Protein AF-A0A7S3RT77-F1 (afdb_monomer)

Sequence (115 aa):
MHSKRASKPLNNGDDSGEDENFEEPNKTFPKFLMGLPGITATDSLGYKIEALRVYLENQLGDIPFIAAYKHLINLSNDDEQTNDELEGILGAKKMKFVTLIHHLIVCEDSYYGNN

Foldseek 3Di:
DDDDDDDDDDDDDDDDDPPPPPPVPCPPPDCVLVPQPPDDPPDDLVVSLVSLLVVLCVVQNPQLLVVLLVLVVPDDPPPPVNQVVNCVSRNPVCSVCSVSSVVSVVSCCVVVVVD

Solvent-accessible surface area (backbone atoms only — not comparable to full-atom values): 7536 Å² total; per-residue (Å²): 141,89,85,86,90,83,85,85,85,88,85,84,91,77,92,73,85,75,73,77,77,75,72,65,74,82,70,79,70,64,70,73,63,66,72,41,90,94,50,59,92,84,56,53,70,68,58,53,52,49,53,52,51,56,50,46,30,73,75,61,34,60,69,39,37,52,52,47,50,54,49,64,72,70,56,81,87,59,74,70,70,48,50,60,54,45,32,71,55,58,33,77,91,45,52,81,48,51,66,55,51,53,50,49,51,54,52,48,48,62,64,63,72,76,114

Structure (mmCIF, N/CA/C/O backbone):
data_AF-A0A7S3RT77-F1
#
_entry.id   AF-A0A7S3RT77-F1
#
loop_
_atom_site.group_PDB
_atom_site.id
_atom_site.type_symbol
_atom_site.label_atom_id
_atom_site.label_alt_id
_atom_site.label_comp_id
_atom_site.label_asym_id
_atom_site.label_entity_id
_atom_site.label_seq_id
_atom_site.pdbx_PDB_ins_code
_atom_site.Cartn_x
_atom_site.Cartn_y
_atom_site.Cartn_z
_atom_site.occupancy
_atom_site.B_iso_or_equiv
_atom_site.auth_seq_id
_atom_site.auth_comp_id
_atom_site.auth_asym_id
_atom_site.auth_atom_id
_atom_site.pdbx_PDB_model_num
ATOM 1 N N . MET A 1 1 ? 63.139 -17.006 -55.209 1.00 42.03 1 MET A N 1
ATOM 2 C CA . MET A 1 1 ? 62.008 -16.069 -55.383 1.00 42.03 1 MET A CA 1
ATOM 3 C C . MET A 1 1 ? 60.841 -16.870 -55.943 1.00 42.03 1 MET A C 1
ATOM 5 O O . MET A 1 1 ? 60.892 -17.231 -57.107 1.00 42.03 1 MET A O 1
ATOM 9 N N . HIS A 1 2 ? 59.844 -17.227 -55.133 1.00 41.12 2 HIS A N 1
ATOM 10 C CA . HIS A 1 2 ? 58.658 -17.941 -55.620 1.00 41.12 2 HIS A CA 1
ATOM 11 C C . HIS A 1 2 ? 57.413 -17.184 -55.163 1.00 41.12 2 HIS A C 1
ATOM 13 O O . HIS A 1 2 ? 57.131 -17.108 -53.974 1.00 41.12 2 HIS A O 1
ATOM 19 N N . SER A 1 3 ? 56.707 -16.591 -56.124 1.00 44.72 3 SER A N 1
ATOM 20 C CA . SER A 1 3 ? 55.415 -15.935 -55.943 1.00 44.72 3 SER A CA 1
ATOM 21 C C . SER A 1 3 ? 54.478 -16.463 -57.019 1.00 44.72 3 SER A C 1
ATOM 23 O O . SER A 1 3 ? 54.762 -16.241 -58.195 1.00 44.72 3 SER A O 1
ATOM 25 N N . LYS A 1 4 ? 53.401 -17.162 -56.626 1.00 47.03 4 LYS A N 1
ATOM 26 C CA . LYS A 1 4 ? 52.152 -17.339 -57.394 1.00 47.03 4 LYS A CA 1
ATOM 27 C C . LYS A 1 4 ? 50.969 -17.519 -56.422 1.00 47.03 4 LYS A C 1
ATOM 29 O O . LYS A 1 4 ? 51.090 -18.206 -55.415 1.00 47.03 4 LYS A O 1
ATOM 34 N N . ARG A 1 5 ? 49.869 -16.824 -56.739 1.00 53.81 5 ARG A N 1
ATOM 35 C CA . ARG A 1 5 ? 48.616 -16.602 -55.985 1.00 53.81 5 ARG A CA 1
ATOM 36 C C . ARG A 1 5 ? 47.662 -17.813 -55.964 1.00 53.81 5 ARG A C 1
ATOM 38 O O . ARG A 1 5 ? 47.636 -18.562 -56.932 1.00 53.81 5 ARG A O 1
ATOM 45 N N . ALA A 1 6 ? 46.770 -17.852 -54.969 1.00 47.47 6 ALA A N 1
ATOM 46 C CA . ALA A 1 6 ? 45.399 -18.401 -55.028 1.00 47.47 6 ALA A CA 1
ATOM 47 C C . ALA A 1 6 ? 44.567 -17.686 -53.929 1.00 47.47 6 ALA A C 1
ATOM 49 O O . ALA A 1 6 ? 44.998 -17.653 -52.784 1.00 47.47 6 ALA A O 1
ATOM 50 N N . SER A 1 7 ? 43.628 -16.787 -54.251 1.00 52.09 7 SER A N 1
ATOM 51 C CA . SER A 1 7 ? 42.203 -16.986 -54.611 1.00 52.09 7 SER A CA 1
ATOM 52 C C . SER A 1 7 ? 41.291 -17.330 -53.415 1.00 52.09 7 SER A C 1
ATOM 54 O O . SER A 1 7 ? 41.381 -18.413 -52.852 1.00 52.09 7 SER A O 1
ATOM 56 N N . LYS A 1 8 ? 40.411 -16.372 -53.062 1.00 51.69 8 LYS A N 1
ATOM 57 C CA . LYS A 1 8 ? 39.321 -16.449 -52.060 1.00 51.69 8 LYS A CA 1
ATOM 58 C C . LYS A 1 8 ? 38.226 -17.448 -52.473 1.00 51.69 8 LYS A C 1
ATOM 60 O O . LYS A 1 8 ? 38.043 -17.671 -53.670 1.00 51.69 8 LYS A O 1
ATOM 65 N N . PRO A 1 9 ? 37.395 -17.885 -51.511 1.00 51.00 9 PRO A N 1
ATOM 66 C CA . PRO A 1 9 ? 35.969 -17.566 -51.633 1.00 51.00 9 PRO A CA 1
ATOM 67 C C . PRO A 1 9 ? 35.329 -17.010 -50.344 1.00 51.00 9 PRO A C 1
ATOM 69 O O . PRO A 1 9 ? 35.911 -17.040 -49.264 1.00 51.00 9 PRO A O 1
ATOM 72 N N . LEU A 1 10 ? 34.145 -16.424 -50.541 1.00 54.94 10 LEU A N 1
ATOM 73 C CA . LEU A 1 10 ? 33.243 -15.787 -49.580 1.00 54.94 10 LEU A CA 1
ATOM 74 C C . LEU A 1 10 ? 32.617 -16.796 -48.599 1.00 54.94 10 LEU A C 1
ATOM 76 O O . LEU A 1 10 ? 32.364 -17.930 -48.993 1.00 54.94 10 LEU A O 1
ATOM 80 N N . ASN A 1 11 ? 32.207 -16.334 -47.412 1.00 43.47 11 ASN A N 1
ATOM 81 C CA . ASN A 1 11 ? 30.933 -16.771 -46.835 1.00 43.47 11 ASN A CA 1
ATOM 82 C C . ASN A 1 11 ? 30.282 -15.640 -46.020 1.00 43.47 11 ASN A C 1
ATOM 84 O O . ASN A 1 11 ? 30.905 -15.084 -45.119 1.00 43.47 11 ASN A O 1
ATOM 88 N N . ASN A 1 12 ? 29.048 -15.307 -46.397 1.00 51.19 12 ASN A N 1
ATOM 89 C CA . ASN A 1 12 ? 28.113 -14.453 -45.670 1.00 51.19 12 ASN A CA 1
ATOM 90 C C . ASN A 1 12 ? 27.284 -15.324 -44.717 1.00 51.19 12 ASN A C 1
ATOM 92 O O . ASN A 1 12 ? 26.954 -16.451 -45.079 1.00 51.19 12 ASN A O 1
ATOM 96 N N . GLY A 1 13 ? 26.834 -14.734 -43.609 1.00 48.62 13 GLY A N 1
ATOM 97 C CA . GLY A 1 13 ? 25.643 -15.170 -42.877 1.00 48.62 13 GLY A CA 1
ATOM 98 C C . GLY A 1 13 ? 25.922 -15.737 -41.490 1.00 48.62 13 GLY A C 1
ATOM 99 O O . GLY A 1 13 ? 26.458 -16.835 -41.402 1.00 48.62 13 GLY A O 1
ATOM 100 N N . ASP A 1 14 ? 25.560 -14.947 -40.473 1.00 43.16 14 ASP A N 1
ATOM 101 C CA . ASP A 1 14 ? 24.840 -15.306 -39.229 1.00 43.16 14 ASP A CA 1
ATOM 102 C C . ASP A 1 14 ? 24.783 -14.003 -38.391 1.00 43.16 14 ASP A C 1
ATOM 104 O O . ASP A 1 14 ? 25.801 -13.551 -37.876 1.00 43.16 14 ASP A O 1
ATOM 108 N N . ASP A 1 15 ? 23.785 -13.126 -38.544 1.00 59.03 15 ASP A N 1
ATOM 109 C CA . ASP A 1 15 ? 22.509 -13.142 -37.804 1.00 59.03 15 ASP A CA 1
ATOM 110 C C . ASP A 1 15 ? 22.453 -14.137 -36.644 1.00 59.03 15 ASP A C 1
ATOM 112 O O . ASP A 1 15 ? 22.015 -15.264 -36.811 1.00 59.03 15 ASP A O 1
ATOM 116 N N . SER A 1 16 ? 22.875 -13.684 -35.468 1.00 43.69 16 SER A N 1
ATOM 117 C CA . SER A 1 16 ? 22.409 -14.229 -34.200 1.00 43.69 16 SER A CA 1
ATOM 118 C C . SER A 1 16 ? 22.390 -13.077 -33.208 1.00 43.69 16 SER A C 1
ATOM 120 O O . SER A 1 16 ? 23.437 -12.575 -32.802 1.00 43.69 16 SER A O 1
ATOM 122 N N . GLY A 1 17 ? 21.180 -12.606 -32.904 1.00 51.50 17 GLY A N 1
ATOM 123 C CA . GLY A 1 17 ? 20.931 -11.612 -31.875 1.00 51.50 17 GLY A CA 1
ATOM 124 C C . GLY A 1 17 ? 21.511 -12.085 -30.554 1.00 51.50 17 GLY A C 1
ATOM 125 O O . GLY A 1 17 ? 21.037 -13.049 -29.958 1.00 51.50 17 GLY A O 1
ATOM 126 N N . GLU A 1 18 ? 22.536 -11.390 -30.091 1.00 45.19 18 GLU A N 1
ATOM 127 C CA . GLU A 1 18 ? 22.841 -11.385 -28.677 1.00 45.19 18 GLU A CA 1
ATOM 128 C C . GLU A 1 18 ? 21.868 -10.372 -28.084 1.00 45.19 18 GLU A C 1
ATOM 130 O O . GLU A 1 18 ? 22.112 -9.166 -28.091 1.00 45.19 18 GLU A O 1
ATOM 135 N N . ASP A 1 19 ? 20.701 -10.886 -27.674 1.00 48.16 19 ASP A N 1
ATOM 136 C CA . ASP A 1 19 ? 19.929 -10.305 -26.584 1.00 48.16 19 ASP A CA 1
ATOM 137 C C . ASP A 1 19 ? 20.955 -9.994 -25.497 1.00 48.16 19 ASP A C 1
ATOM 139 O O . ASP A 1 19 ? 21.423 -10.894 -24.789 1.00 48.16 19 ASP A O 1
ATOM 143 N N . GLU A 1 20 ? 21.382 -8.732 -25.433 1.00 44.56 20 GLU A N 1
ATOM 144 C CA . GLU A 1 20 ? 22.085 -8.201 -24.286 1.00 44.56 20 GLU A CA 1
ATOM 145 C C . GLU A 1 20 ? 21.121 -8.424 -23.136 1.00 44.56 20 GLU A C 1
ATOM 147 O O . GLU A 1 20 ? 20.160 -7.678 -22.938 1.00 44.56 20 GLU A O 1
ATOM 152 N N . ASN A 1 21 ? 21.342 -9.550 -22.460 1.00 48.16 21 ASN A N 1
ATOM 153 C CA . ASN A 1 21 ? 20.759 -9.919 -21.201 1.00 48.16 21 ASN A CA 1
ATOM 154 C C . ASN A 1 21 ? 21.109 -8.773 -20.264 1.00 48.16 21 ASN A C 1
ATOM 156 O O . ASN A 1 21 ? 22.162 -8.743 -19.624 1.00 48.16 21 ASN A O 1
ATOM 160 N N . PHE A 1 22 ? 20.239 -7.771 -20.286 1.00 44.41 22 PHE A N 1
ATOM 161 C CA . PHE A 1 22 ? 20.171 -6.709 -19.326 1.00 44.41 22 PHE A CA 1
ATOM 162 C C . PHE A 1 22 ? 19.700 -7.396 -18.051 1.00 44.41 22 PHE A C 1
ATOM 164 O O . PHE A 1 22 ? 18.532 -7.340 -17.672 1.00 44.41 22 PHE A O 1
ATOM 171 N N . GLU A 1 23 ? 20.626 -8.111 -17.411 1.00 49.19 23 GLU A N 1
ATOM 172 C CA . GLU A 1 23 ? 20.570 -8.413 -15.996 1.00 49.19 23 GLU A CA 1
ATOM 173 C C . GLU A 1 23 ? 20.663 -7.054 -15.304 1.00 49.19 23 GLU A C 1
ATOM 175 O O . GLU A 1 23 ? 21.713 -6.604 -14.839 1.00 49.19 23 GLU A O 1
ATOM 180 N N . GLU A 1 24 ? 19.529 -6.348 -15.326 1.00 51.81 24 GLU A N 1
ATOM 181 C CA . GLU A 1 24 ? 19.294 -5.161 -14.538 1.00 51.81 24 GLU A CA 1
ATOM 182 C C . GLU A 1 24 ? 19.692 -5.551 -13.113 1.00 51.81 24 GLU A C 1
ATOM 184 O O . GLU A 1 24 ? 19.244 -6.597 -12.620 1.00 51.81 24 GLU A O 1
ATOM 189 N N . PRO A 1 25 ? 20.615 -4.799 -12.484 1.00 45.38 25 PRO A N 1
ATOM 190 C CA . PRO A 1 25 ? 21.264 -5.219 -11.255 1.00 45.38 25 PRO A CA 1
ATOM 191 C C . PRO A 1 25 ? 20.180 -5.634 -10.285 1.00 45.38 25 PRO A C 1
ATOM 193 O O . PRO A 1 25 ? 19.266 -4.845 -10.066 1.00 45.38 25 PRO A O 1
ATOM 196 N N . ASN A 1 26 ? 20.277 -6.870 -9.779 1.00 47.78 26 ASN A N 1
ATOM 197 C CA . ASN A 1 26 ? 19.380 -7.492 -8.811 1.00 47.78 26 ASN A CA 1
ATOM 198 C C . ASN A 1 26 ? 18.999 -6.495 -7.702 1.00 47.78 26 ASN A C 1
ATOM 200 O O . ASN A 1 26 ? 19.571 -6.506 -6.611 1.00 47.78 26 ASN A O 1
ATOM 204 N N . LYS A 1 27 ? 18.017 -5.627 -7.969 1.00 50.72 27 LYS A N 1
ATOM 205 C CA . LYS A 1 27 ? 17.312 -4.835 -6.976 1.00 50.72 27 LYS A CA 1
ATOM 206 C C . LYS A 1 27 ? 16.578 -5.906 -6.216 1.00 50.72 27 LYS A C 1
ATOM 208 O O . LYS A 1 27 ? 15.592 -6.441 -6.711 1.00 50.72 27 LYS A O 1
ATOM 213 N N . THR A 1 28 ? 17.164 -6.329 -5.100 1.00 49.22 28 THR A N 1
ATOM 214 C CA . THR A 1 28 ? 16.648 -7.402 -4.259 1.00 49.22 28 THR A CA 1
ATOM 215 C C . THR A 1 28 ? 15.171 -7.144 -4.039 1.00 49.22 28 THR A C 1
ATOM 217 O O . THR A 1 28 ? 14.794 -6.235 -3.300 1.00 49.22 28 THR A O 1
ATOM 220 N N . PHE A 1 29 ? 14.351 -7.903 -4.764 1.00 57.66 29 PHE A N 1
ATOM 221 C CA . PHE A 1 29 ? 12.918 -7.716 -4.767 1.00 57.66 29 PHE A CA 1
ATOM 222 C C . PHE A 1 29 ? 12.422 -7.976 -3.350 1.00 57.66 29 PHE A C 1
ATOM 224 O O . PHE A 1 29 ? 12.766 -9.012 -2.764 1.00 57.66 29 PHE A O 1
ATOM 231 N N . PRO A 1 30 ? 11.618 -7.074 -2.774 1.00 65.00 30 PRO A N 1
ATOM 232 C CA . PRO A 1 30 ? 11.056 -7.331 -1.469 1.00 65.00 30 PRO A CA 1
ATOM 233 C C . PRO A 1 30 ? 10.222 -8.614 -1.514 1.00 65.00 30 PRO A C 1
ATOM 235 O O . PRO A 1 30 ? 9.231 -8.702 -2.240 1.00 65.00 30 PRO A O 1
ATOM 238 N N . LYS A 1 31 ? 10.612 -9.627 -0.730 1.00 66.75 31 LYS A N 1
ATOM 239 C CA . LYS A 1 31 ? 9.951 -10.948 -0.703 1.00 66.75 31 LYS A CA 1
ATOM 240 C C . LYS A 1 31 ? 8.440 -10.875 -0.470 1.00 66.75 31 LYS A C 1
ATOM 242 O O . LYS A 1 31 ? 7.730 -11.793 -0.860 1.00 66.75 31 LYS A O 1
ATOM 247 N N . PHE A 1 32 ? 7.940 -9.801 0.142 1.00 68.06 32 PHE A N 1
ATOM 248 C CA . PHE A 1 32 ? 6.511 -9.626 0.388 1.00 68.06 32 PHE A CA 1
ATOM 249 C C . PHE A 1 32 ? 5.691 -9.502 -0.914 1.00 68.06 32 PHE A C 1
ATOM 251 O O . PHE A 1 32 ? 4.538 -9.921 -0.928 1.00 68.06 32 PHE A O 1
ATOM 258 N N . LEU A 1 33 ? 6.280 -9.014 -2.017 1.00 64.62 33 LEU A N 1
ATOM 259 C CA . LEU A 1 33 ? 5.617 -8.944 -3.328 1.00 64.62 33 LEU A CA 1
ATOM 260 C C . LEU A 1 33 ? 5.400 -10.331 -3.952 1.00 64.62 33 LEU A C 1
ATOM 262 O O . LE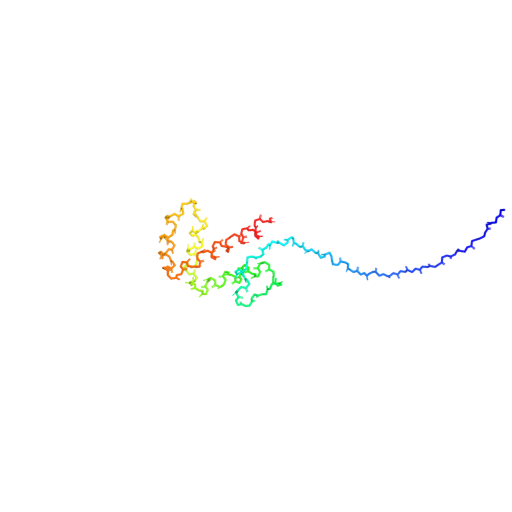U A 1 33 ? 4.464 -10.520 -4.718 1.00 64.62 33 LEU A O 1
ATOM 266 N N . MET A 1 34 ? 6.221 -11.325 -3.596 1.00 65.19 34 MET A N 1
ATOM 267 C CA . MET A 1 34 ? 6.075 -12.708 -4.077 1.00 65.19 34 MET A CA 1
ATOM 268 C C . MET A 1 34 ? 4.926 -13.469 -3.393 1.00 65.19 34 MET A C 1
ATOM 270 O O . MET A 1 34 ? 4.602 -14.579 -3.802 1.00 65.19 34 MET A O 1
ATOM 274 N N . GLY A 1 35 ? 4.327 -12.901 -2.340 1.00 67.00 35 GLY A N 1
ATOM 275 C CA . GLY A 1 35 ? 3.194 -13.491 -1.620 1.00 67.00 35 GLY A CA 1
ATOM 276 C C . GLY A 1 35 ? 1.822 -13.042 -2.126 1.00 67.00 35 GLY A C 1
ATOM 277 O O . GLY A 1 35 ? 0.809 -13.462 -1.567 1.00 67.00 35 GLY A O 1
ATOM 278 N N . LEU A 1 36 ? 1.773 -12.173 -3.139 1.00 74.38 36 LEU A N 1
ATOM 279 C CA . LEU A 1 36 ? 0.524 -11.653 -3.684 1.00 74.38 36 LEU A CA 1
ATOM 280 C C . LEU A 1 36 ? -0.082 -12.631 -4.704 1.00 74.38 36 LEU A C 1
ATOM 282 O O . LEU A 1 36 ? 0.642 -13.187 -5.536 1.00 74.38 36 LEU A O 1
ATOM 286 N N . PRO A 1 37 ? -1.407 -12.858 -4.665 1.00 74.75 37 PRO A N 1
ATOM 287 C CA . PRO A 1 37 ? -2.064 -13.766 -5.595 1.00 74.75 37 PRO A CA 1
ATOM 288 C C . PRO A 1 37 ? -1.920 -13.255 -7.033 1.00 74.75 37 PRO A C 1
ATOM 290 O O . PRO A 1 37 ? -2.250 -12.110 -7.324 1.00 74.75 37 PRO A O 1
ATOM 293 N N . GLY A 1 38 ? -1.449 -14.117 -7.936 1.00 72.19 38 GLY A N 1
ATOM 294 C CA . GLY A 1 38 ? -1.310 -13.786 -9.359 1.00 72.19 38 GLY A CA 1
ATOM 295 C C . GLY A 1 38 ? -0.033 -13.030 -9.735 1.00 72.19 38 GLY A C 1
ATOM 296 O O . GLY A 1 38 ? 0.062 -12.583 -10.874 1.00 72.19 38 GLY A O 1
ATOM 297 N N . ILE A 1 39 ? 0.937 -12.910 -8.818 1.00 81.56 39 I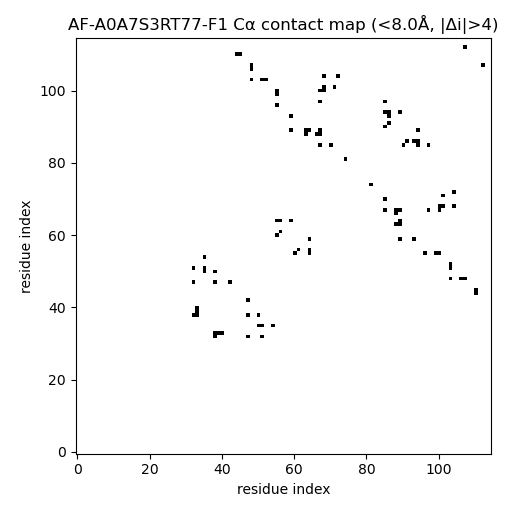LE A N 1
ATOM 298 C CA . ILE A 1 39 ? 2.277 -12.391 -9.120 1.00 81.56 39 ILE A CA 1
ATOM 299 C C . ILE A 1 39 ? 3.277 -13.537 -9.262 1.00 81.56 39 ILE A C 1
ATOM 301 O O . ILE A 1 39 ? 3.332 -14.462 -8.451 1.00 81.56 39 ILE A O 1
ATOM 305 N N . THR A 1 40 ? 4.126 -13.427 -10.274 1.00 78.25 40 THR A N 1
ATOM 306 C CA . THR A 1 40 ? 5.278 -14.283 -10.525 1.00 78.25 40 THR A CA 1
ATOM 307 C C . THR A 1 40 ? 6.581 -13.489 -10.414 1.00 78.25 40 THR A C 1
ATOM 309 O O . THR A 1 40 ? 6.623 -12.260 -10.523 1.00 78.25 40 THR A O 1
ATOM 312 N N . ALA A 1 41 ? 7.696 -14.191 -10.197 1.00 74.62 41 ALA A N 1
ATOM 313 C CA . ALA A 1 41 ? 9.010 -13.551 -10.123 1.00 74.62 41 ALA A CA 1
ATOM 314 C 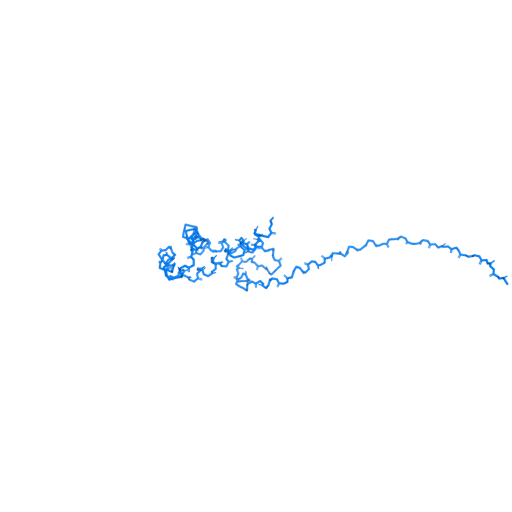C . ALA A 1 41 ? 9.401 -12.855 -11.440 1.00 74.62 41 ALA A C 1
ATOM 316 O O . ALA A 1 41 ? 10.127 -11.863 -11.400 1.00 74.62 41 ALA A O 1
ATOM 317 N N . THR A 1 42 ? 8.876 -13.330 -12.570 1.00 79.56 42 THR A N 1
ATOM 318 C CA . THR A 1 42 ? 9.148 -12.827 -13.922 1.00 79.56 42 THR A CA 1
ATOM 319 C C . THR A 1 42 ? 8.340 -11.589 -14.303 1.00 79.56 42 THR A C 1
ATOM 321 O O . THR A 1 42 ? 8.654 -10.970 -15.314 1.00 79.56 42 THR A O 1
ATOM 324 N N . ASP A 1 43 ? 7.323 -11.203 -13.523 1.00 84.75 43 ASP A N 1
ATOM 325 C CA . ASP A 1 43 ? 6.518 -10.025 -13.860 1.00 84.75 43 ASP A CA 1
ATOM 326 C C . ASP A 1 43 ? 7.328 -8.726 -13.760 1.00 84.75 43 ASP A C 1
ATOM 328 O O . ASP A 1 43 ? 8.264 -8.604 -12.956 1.00 84.75 43 ASP A O 1
ATOM 332 N N . SER A 1 44 ? 6.940 -7.726 -14.552 1.00 87.50 44 SER A N 1
ATOM 333 C CA . SER A 1 44 ? 7.576 -6.410 -14.523 1.00 87.50 44 SER A CA 1
ATOM 334 C C . SER A 1 44 ? 7.395 -5.728 -13.163 1.00 87.50 44 SER A C 1
ATOM 336 O O . SER A 1 44 ? 6.431 -5.981 -12.433 1.00 87.50 44 SER A O 1
ATOM 338 N N . LEU A 1 45 ? 8.317 -4.827 -12.809 1.00 84.50 45 LEU A N 1
ATOM 339 C CA . LEU A 1 45 ? 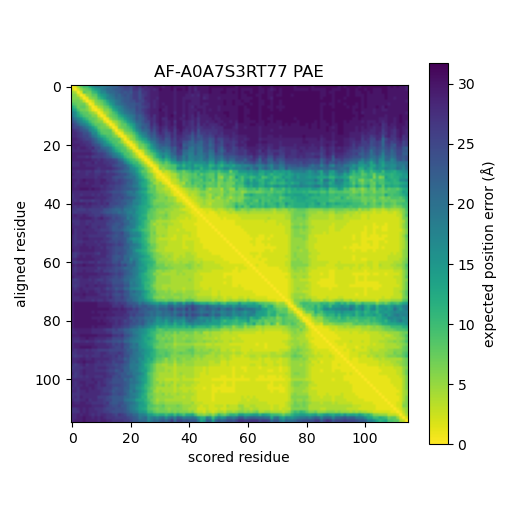8.221 -4.068 -11.561 1.00 84.50 45 LEU A CA 1
ATOM 340 C C . LEU A 1 45 ? 6.919 -3.251 -11.495 1.00 84.50 45 LEU A C 1
ATOM 342 O O . LEU A 1 45 ? 6.242 -3.283 -10.473 1.00 84.50 45 LEU A O 1
ATOM 346 N N . GLY A 1 46 ? 6.526 -2.605 -12.598 1.00 89.19 46 GLY A N 1
ATOM 347 C CA . GLY A 1 46 ? 5.269 -1.855 -12.682 1.00 89.19 46 GLY A CA 1
ATOM 348 C C . GLY A 1 46 ? 4.032 -2.725 -12.432 1.00 89.19 46 GLY A C 1
ATOM 349 O O . GLY A 1 46 ? 3.159 -2.334 -11.663 1.00 89.19 46 GLY A O 1
ATOM 350 N N . TYR A 1 47 ? 3.986 -3.941 -12.991 1.00 90.19 47 TYR A N 1
ATOM 351 C CA . TYR A 1 47 ? 2.887 -4.876 -12.722 1.00 90.19 47 TYR A CA 1
ATOM 352 C C . TYR A 1 47 ? 2.837 -5.286 -11.246 1.00 90.19 47 TYR A C 1
ATOM 354 O O . TYR A 1 47 ? 1.767 -5.353 -10.648 1.00 90.19 47 TYR A O 1
ATOM 362 N N . LYS A 1 48 ? 4.001 -5.516 -10.630 1.00 87.56 48 LYS A N 1
ATOM 363 C CA . LYS A 1 48 ? 4.091 -5.878 -9.210 1.00 87.56 48 LYS A CA 1
ATOM 364 C C . LYS A 1 48 ? 3.645 -4.743 -8.284 1.00 87.56 48 LYS A C 1
ATOM 366 O O . LYS A 1 48 ? 2.987 -5.013 -7.281 1.00 87.56 48 LYS A O 1
ATOM 371 N N . ILE A 1 49 ? 3.985 -3.497 -8.620 1.00 91.25 49 ILE A N 1
ATOM 372 C CA . ILE A 1 49 ? 3.531 -2.294 -7.905 1.00 91.25 49 ILE A CA 1
ATOM 373 C C . ILE A 1 49 ? 2.005 -2.186 -7.977 1.00 91.25 49 ILE A C 1
ATOM 375 O O . ILE A 1 49 ? 1.348 -2.060 -6.944 1.00 91.25 49 ILE A O 1
ATOM 379 N N . GLU A 1 50 ? 1.438 -2.318 -9.177 1.00 92.81 50 GLU A N 1
ATOM 380 C CA . GLU A 1 50 ? -0.012 -2.251 -9.377 1.00 92.81 50 GLU A CA 1
ATOM 381 C C . GLU A 1 50 ? -0.741 -3.368 -8.622 1.00 92.81 50 GLU A C 1
ATOM 383 O O . GLU A 1 50 ? -1.716 -3.131 -7.914 1.00 92.81 50 GLU A O 1
ATOM 388 N N . ALA A 1 51 ? -0.228 -4.595 -8.684 1.00 91.94 51 ALA A N 1
ATOM 389 C CA . ALA A 1 51 ? -0.817 -5.715 -7.966 1.00 91.94 51 ALA A CA 1
ATOM 390 C C . ALA A 1 51 ? -0.754 -5.542 -6.432 1.00 91.94 51 ALA A C 1
ATOM 392 O O . ALA A 1 51 ? -1.683 -5.954 -5.733 1.00 91.94 51 ALA A O 1
ATOM 393 N N . LEU A 1 52 ? 0.288 -4.895 -5.889 1.00 91.88 52 LEU A N 1
ATOM 394 C CA . LEU A 1 52 ? 0.337 -4.521 -4.470 1.00 91.88 52 LEU A CA 1
ATOM 395 C C . LEU A 1 52 ? -0.721 -3.470 -4.123 1.00 91.88 52 LEU A C 1
ATOM 397 O O . LEU A 1 52 ? -1.400 -3.618 -3.104 1.00 91.88 52 LEU A O 1
ATOM 401 N N . ARG A 1 53 ? -0.878 -2.438 -4.958 1.00 94.44 53 ARG A N 1
ATOM 402 C CA . ARG A 1 53 ? -1.911 -1.408 -4.793 1.00 94.44 53 ARG A CA 1
ATOM 403 C C . ARG A 1 53 ? -3.305 -2.036 -4.763 1.00 94.44 53 ARG A C 1
ATOM 405 O O . ARG A 1 53 ? -4.012 -1.887 -3.770 1.00 94.44 53 ARG A O 1
ATOM 412 N N . VAL A 1 54 ? -3.640 -2.838 -5.774 1.00 93.94 54 VAL A N 1
ATOM 413 C CA . VAL A 1 54 ? -4.927 -3.547 -5.868 1.00 93.94 54 VAL A CA 1
ATOM 414 C C . VAL A 1 54 ? -5.139 -4.485 -4.677 1.00 93.94 54 VAL A C 1
ATOM 416 O O . VAL A 1 54 ? -6.245 -4.601 -4.146 1.00 93.94 54 VAL A O 1
ATOM 419 N N . TYR A 1 55 ? -4.095 -5.170 -4.205 1.00 93.06 55 TYR A N 1
ATOM 420 C CA . TYR A 1 55 ? -4.199 -5.990 -3.000 1.00 93.06 55 TYR A CA 1
ATOM 421 C C . TYR A 1 55 ? -4.549 -5.151 -1.763 1.00 93.06 55 TYR A C 1
ATOM 423 O O . TYR A 1 55 ? -5.432 -5.540 -0.997 1.00 93.06 55 TYR A O 1
ATOM 431 N N . LEU A 1 56 ? -3.898 -4.003 -1.566 1.00 94.25 56 LEU A N 1
ATOM 432 C CA . LEU A 1 56 ? -4.169 -3.114 -0.435 1.0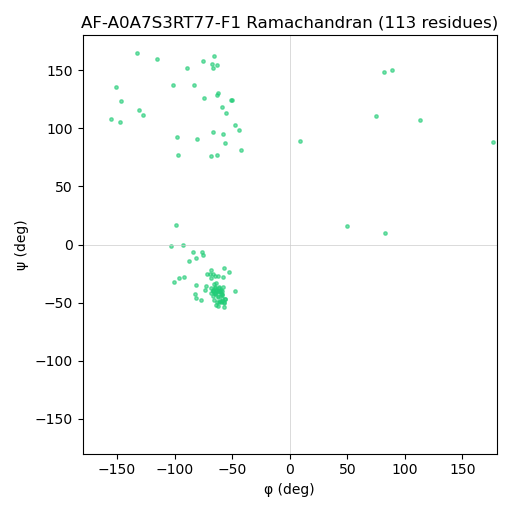0 94.25 56 LEU A CA 1
ATOM 433 C C . LEU A 1 56 ? -5.583 -2.528 -0.494 1.00 94.25 56 LEU A C 1
ATOM 435 O O . LEU A 1 56 ? -6.278 -2.552 0.523 1.00 94.25 56 LEU A O 1
ATOM 439 N N . GLU A 1 57 ? -6.037 -2.099 -1.671 1.00 95.44 57 GLU A N 1
ATOM 440 C CA . GLU A 1 57 ? -7.413 -1.643 -1.915 1.00 95.44 57 GLU A CA 1
ATOM 441 C C . GLU A 1 57 ? -8.431 -2.724 -1.531 1.00 95.44 57 GLU A C 1
ATOM 443 O O . GLU A 1 57 ? -9.348 -2.470 -0.752 1.00 95.44 57 GLU A O 1
ATOM 448 N N . ASN A 1 58 ? -8.209 -3.973 -1.948 1.00 93.94 58 ASN A N 1
ATOM 449 C CA . ASN A 1 58 ? -9.092 -5.091 -1.608 1.00 93.94 58 ASN A CA 1
ATOM 450 C C . ASN A 1 58 ? -9.113 -5.430 -0.105 1.00 93.94 58 ASN A C 1
ATOM 452 O O . ASN A 1 58 ? -10.143 -5.856 0.421 1.00 93.94 58 ASN A O 1
ATOM 456 N N . GLN A 1 59 ? -7.990 -5.281 0.607 1.00 93.31 59 GLN A N 1
ATOM 457 C CA . GLN A 1 59 ? -7.909 -5.599 2.041 1.00 93.31 59 GLN A CA 1
ATOM 458 C C . GLN A 1 59 ? -8.445 -4.473 2.936 1.00 93.31 59 GLN A C 1
ATOM 460 O O . GLN A 1 59 ? -9.008 -4.724 4.010 1.00 93.31 59 GLN A O 1
ATOM 465 N N . LEU A 1 60 ? -8.242 -3.221 2.531 1.00 94.56 60 LEU A N 1
ATOM 466 C CA . LEU A 1 60 ? -8.535 -2.047 3.348 1.00 94.56 60 LEU A CA 1
ATOM 467 C C . LEU A 1 60 ? -9.855 -1.381 2.962 1.00 94.56 60 LEU A C 1
ATOM 469 O O . LEU A 1 60 ? -10.552 -0.899 3.862 1.00 94.56 60 LEU A O 1
ATOM 473 N N . GLY A 1 61 ? -10.213 -1.438 1.681 1.00 95.44 61 GLY A N 1
ATOM 474 C CA . GLY A 1 61 ? -11.180 -0.579 1.012 1.00 95.44 61 GLY A CA 1
ATOM 475 C C . GLY A 1 61 ? -10.507 0.678 0.454 1.00 95.44 61 GLY A C 1
ATOM 476 O O . GLY A 1 61 ? -9.548 1.184 1.040 1.00 95.44 61 GLY A O 1
ATOM 477 N N . ASP A 1 62 ? -11.053 1.213 -0.636 1.00 93.56 62 ASP A N 1
ATOM 478 C CA . ASP A 1 62 ? -10.473 2.346 -1.368 1.00 93.56 62 ASP A CA 1
ATOM 479 C C . ASP A 1 62 ? -10.324 3.591 -0.487 1.00 93.56 62 ASP A C 1
ATOM 481 O O . ASP A 1 62 ? -9.257 4.195 -0.420 1.00 93.56 62 ASP A O 1
ATOM 485 N N . ILE A 1 63 ? -11.384 3.967 0.240 1.00 95.44 63 ILE A N 1
ATOM 486 C CA . ILE A 1 63 ? -11.388 5.192 1.053 1.00 95.44 63 ILE A CA 1
ATOM 487 C C . ILE A 1 63 ? -10.340 5.116 2.184 1.00 95.44 63 ILE A C 1
ATOM 489 O O . ILE A 1 63 ? -9.515 6.031 2.265 1.00 95.44 63 ILE A O 1
ATOM 493 N N . PRO A 1 64 ? -10.303 4.060 3.029 1.00 95.38 64 PRO A N 1
ATOM 494 C CA . PRO A 1 64 ? -9.267 3.927 4.056 1.00 95.38 64 PRO A CA 1
ATOM 495 C C . PRO A 1 64 ? -7.851 3.842 3.483 1.00 95.38 64 PRO A C 1
ATOM 497 O O . PRO A 1 64 ? -6.934 4.445 4.038 1.00 95.38 64 PRO A O 1
ATOM 500 N N . PHE A 1 65 ? -7.671 3.125 2.369 1.00 96.75 65 PHE A N 1
ATOM 501 C CA . PHE A 1 65 ? -6.370 3.002 1.718 1.00 96.75 65 PHE A CA 1
ATOM 502 C C . PHE A 1 65 ? -5.853 4.358 1.229 1.00 96.75 65 PHE A C 1
ATOM 504 O O . PHE A 1 65 ? -4.758 4.762 1.612 1.00 96.75 65 PHE A O 1
ATOM 511 N N . ILE A 1 66 ? -6.653 5.094 0.450 1.00 95.81 66 ILE A N 1
ATOM 512 C CA . ILE A 1 66 ? -6.267 6.403 -0.093 1.00 95.81 66 ILE A CA 1
ATOM 513 C C . ILE A 1 66 ? -5.961 7.391 1.038 1.00 95.81 66 ILE A C 1
ATOM 515 O O . ILE A 1 66 ? -5.009 8.166 0.934 1.00 95.81 66 ILE A O 1
ATOM 519 N N . ALA A 1 67 ? -6.752 7.379 2.115 1.00 95.44 67 ALA A N 1
ATOM 520 C CA . ALA A 1 67 ? -6.529 8.244 3.268 1.00 95.44 67 ALA A CA 1
ATOM 521 C C . ALA A 1 67 ? -5.192 7.938 3.962 1.00 95.44 67 ALA A C 1
ATOM 523 O O . ALA A 1 67 ? -4.393 8.852 4.163 1.00 95.44 67 ALA A O 1
ATOM 524 N N . ALA A 1 68 ? -4.917 6.664 4.259 1.00 94.38 68 ALA A N 1
ATOM 525 C CA . ALA A 1 68 ? -3.665 6.246 4.888 1.00 94.38 68 ALA A CA 1
ATOM 526 C C . ALA A 1 68 ? -2.446 6.496 3.985 1.00 94.38 68 ALA A C 1
ATOM 528 O O . ALA A 1 68 ? -1.428 6.995 4.452 1.00 94.38 68 ALA A O 1
ATOM 529 N N . TYR A 1 69 ? -2.562 6.219 2.684 1.00 94.62 69 TYR A N 1
ATOM 530 C CA . TYR A 1 69 ? -1.514 6.481 1.696 1.00 94.62 69 TYR A CA 1
ATOM 531 C C . TYR A 1 69 ? -1.154 7.972 1.632 1.00 94.62 69 TYR A C 1
ATOM 533 O O . TYR A 1 69 ? 0.012 8.339 1.753 1.00 94.62 69 TYR A O 1
ATOM 541 N N . LYS A 1 70 ? -2.157 8.855 1.522 1.00 93.00 70 LYS A N 1
ATOM 542 C CA . LYS A 1 70 ? -1.935 10.310 1.535 1.00 93.00 70 LYS A CA 1
ATOM 543 C C . LYS A 1 70 ? -1.336 10.792 2.849 1.00 93.00 70 LYS A C 1
ATOM 545 O O . LYS A 1 70 ? -0.499 11.687 2.834 1.00 93.00 70 LYS A O 1
ATOM 550 N N . HIS A 1 71 ? -1.788 10.236 3.969 1.00 91.62 71 HIS A N 1
ATOM 551 C CA . HIS A 1 71 ? -1.257 10.582 5.279 1.00 91.62 71 HIS A CA 1
ATOM 552 C C . HIS A 1 71 ? 0.241 10.252 5.360 1.00 91.62 71 HIS A C 1
ATOM 554 O O . HIS A 1 71 ? 1.030 11.136 5.673 1.00 91.62 71 HIS A O 1
ATOM 560 N N . LEU A 1 72 ? 0.636 9.041 4.950 1.00 89.88 72 LEU A N 1
ATOM 561 C CA . LEU A 1 72 ? 2.034 8.596 4.920 1.00 89.88 72 LEU A CA 1
ATOM 562 C C . LEU A 1 72 ? 2.929 9.426 3.990 1.00 89.88 72 LEU A C 1
ATOM 564 O O . LEU A 1 72 ? 4.070 9.694 4.344 1.00 89.88 72 LEU A O 1
ATOM 568 N N . ILE A 1 73 ? 2.429 9.879 2.837 1.00 89.12 73 ILE A N 1
ATOM 569 C CA . ILE A 1 73 ? 3.199 10.762 1.938 1.00 89.12 73 ILE A CA 1
ATOM 570 C C . ILE A 1 73 ? 3.420 12.152 2.541 1.00 89.12 73 ILE A C 1
ATOM 572 O O . ILE A 1 73 ? 4.465 12.764 2.338 1.00 89.12 73 ILE A O 1
ATOM 576 N N . ASN A 1 74 ? 2.423 12.678 3.252 1.00 85.81 74 ASN A N 1
ATOM 577 C CA . ASN A 1 74 ? 2.466 14.040 3.787 1.00 85.81 74 ASN A CA 1
ATOM 578 C C . ASN A 1 74 ? 3.203 14.139 5.130 1.00 85.81 74 ASN A C 1
ATOM 580 O O . ASN A 1 74 ? 3.392 15.242 5.649 1.00 85.81 74 ASN A O 1
ATOM 584 N N . LEU A 1 75 ? 3.589 13.008 5.715 1.00 79.75 75 LEU A N 1
ATOM 585 C CA . LEU A 1 75 ? 4.210 12.962 7.024 1.00 79.75 75 LEU A CA 1
ATOM 586 C C . LEU A 1 75 ? 5.659 13.437 6.985 1.00 79.75 75 LEU A C 1
ATOM 588 O O . LEU A 1 75 ? 6.498 12.945 6.238 1.00 79.75 75 LEU A O 1
ATOM 592 N N . SER A 1 76 ? 5.949 14.410 7.845 1.00 56.44 76 SER A N 1
ATOM 593 C CA . SER A 1 76 ? 7.288 14.942 8.072 1.00 56.44 76 SER A CA 1
ATOM 594 C C . SER A 1 76 ? 7.896 14.263 9.303 1.00 56.44 76 SER A C 1
ATOM 596 O O . SER A 1 76 ? 7.911 14.856 10.368 1.00 5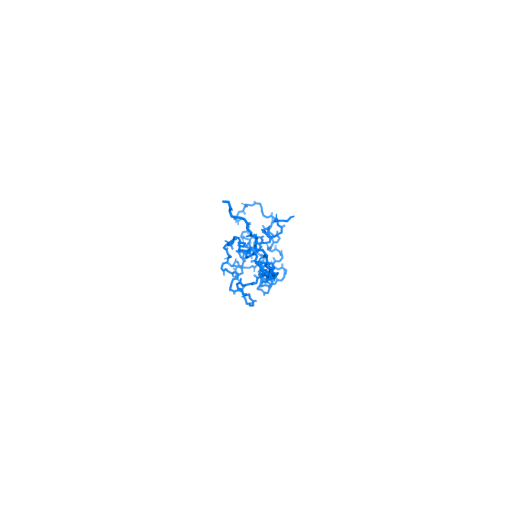6.44 76 SER A O 1
ATOM 598 N N . ASN A 1 77 ? 8.361 13.018 9.167 1.00 57.78 77 ASN A N 1
ATOM 599 C CA . ASN A 1 77 ? 9.232 12.288 10.115 1.00 57.78 77 ASN A CA 1
ATOM 600 C C . ASN A 1 77 ? 8.850 12.238 11.622 1.00 57.78 77 ASN A C 1
ATOM 602 O O . ASN A 1 77 ? 9.716 11.898 12.427 1.00 57.78 77 ASN A O 1
ATOM 606 N N . ASP A 1 78 ? 7.621 12.560 12.039 1.00 58.94 78 ASP A N 1
ATOM 607 C CA . ASP A 1 78 ? 7.209 12.471 13.452 1.00 58.94 78 ASP A CA 1
ATOM 608 C C . ASP A 1 78 ? 6.445 11.154 13.708 1.00 58.94 78 ASP A C 1
ATOM 610 O O . ASP A 1 78 ? 5.242 11.027 13.459 1.00 58.94 78 ASP A O 1
ATOM 614 N N . ASP A 1 79 ? 7.185 10.123 14.122 1.00 64.06 79 ASP A N 1
ATOM 615 C CA . ASP A 1 79 ? 6.771 8.712 14.058 1.00 64.06 79 ASP A CA 1
ATOM 616 C C . ASP A 1 79 ? 5.676 8.303 15.069 1.00 64.06 79 ASP A C 1
ATOM 618 O O . ASP A 1 79 ? 4.931 7.348 14.826 1.00 64.06 79 ASP A O 1
ATOM 622 N N . GLU A 1 80 ? 5.548 8.993 16.209 1.00 62.03 80 GLU A N 1
ATOM 623 C CA . GLU A 1 80 ? 4.602 8.597 17.271 1.00 62.03 80 GLU A CA 1
ATOM 624 C C . GLU A 1 80 ? 3.169 9.069 16.993 1.00 62.03 80 GLU A C 1
ATOM 626 O O . GLU A 1 80 ? 2.239 8.264 17.059 1.00 62.03 80 GLU A O 1
ATOM 631 N N . GLN A 1 81 ? 2.976 10.332 16.597 1.00 64.81 81 GLN A N 1
ATOM 632 C CA . GLN A 1 81 ? 1.641 10.865 16.282 1.00 64.81 81 GLN A CA 1
ATOM 633 C C . GLN A 1 81 ? 1.029 10.212 15.027 1.00 64.81 81 GLN A C 1
ATOM 635 O O . GLN A 1 81 ? -0.188 10.076 14.901 1.00 64.81 81 GLN A O 1
ATOM 640 N N . THR A 1 82 ? 1.890 9.720 14.138 1.00 74.31 82 THR A N 1
ATOM 641 C CA . THR A 1 82 ? 1.532 8.994 12.917 1.00 74.31 82 THR A CA 1
ATOM 642 C C . THR A 1 82 ? 0.712 7.727 13.184 1.00 74.31 82 THR A C 1
ATOM 644 O O . THR A 1 82 ? -0.218 7.415 12.438 1.00 74.31 82 THR A O 1
ATOM 647 N N . ASN A 1 83 ? 1.041 6.963 14.231 1.00 80.94 83 ASN A N 1
ATOM 648 C CA . ASN A 1 83 ? 0.409 5.658 14.447 1.00 80.94 83 ASN A CA 1
ATOM 649 C C . ASN A 1 83 ? -1.034 5.768 14.947 1.00 80.94 83 ASN A C 1
ATOM 651 O O . ASN A 1 83 ? -1.881 5.008 14.479 1.00 80.94 83 ASN A O 1
ATOM 655 N N . ASP A 1 84 ? -1.327 6.718 15.835 1.00 86.12 84 ASP A N 1
ATOM 656 C CA . ASP A 1 84 ? -2.682 6.917 16.362 1.00 86.12 84 ASP A CA 1
ATOM 657 C C . ASP A 1 84 ? -3.647 7.391 15.263 1.00 86.12 84 ASP A C 1
ATOM 659 O O . ASP A 1 84 ? -4.782 6.917 15.160 1.00 86.12 84 ASP A O 1
ATOM 663 N N . GLU A 1 85 ? -3.186 8.288 14.387 1.00 88.81 85 GLU A N 1
ATOM 664 C CA . GLU A 1 85 ? -3.977 8.783 13.257 1.00 88.81 85 GLU A CA 1
ATOM 665 C C . GLU A 1 85 ? -4.211 7.682 12.210 1.00 88.81 85 GLU A C 1
ATOM 667 O O . GLU A 1 85 ? -5.339 7.496 11.738 1.00 88.81 85 GLU A O 1
ATOM 672 N N . LEU A 1 86 ? -3.187 6.879 11.903 1.00 91.06 86 LEU A N 1
ATOM 673 C CA . LEU A 1 86 ? -3.326 5.711 11.029 1.00 91.06 86 LEU A CA 1
ATOM 674 C C . LEU A 1 86 ? -4.246 4.644 11.617 1.00 91.06 86 LEU A C 1
ATOM 676 O O . LEU A 1 86 ? -5.043 4.057 10.879 1.00 91.06 86 LEU A O 1
ATOM 680 N N . GLU A 1 87 ? -4.183 4.406 12.927 1.00 92.56 87 GLU A N 1
ATOM 681 C CA . GLU A 1 87 ? -5.105 3.498 13.600 1.00 92.56 87 GLU A CA 1
ATOM 682 C C . GLU A 1 87 ? -6.540 4.030 13.536 1.00 92.56 87 GLU A C 1
ATOM 684 O O . GLU A 1 87 ? -7.464 3.252 13.303 1.00 92.56 87 GLU A O 1
ATOM 689 N N . GLY A 1 88 ? -6.744 5.345 13.635 1.00 93.06 88 GLY A N 1
ATOM 690 C CA . GLY A 1 88 ? -8.047 5.974 13.411 1.00 93.06 88 GLY A CA 1
ATOM 691 C C . GLY A 1 88 ? -8.591 5.771 11.989 1.00 93.06 88 GLY A C 1
ATOM 692 O O . GLY A 1 88 ? -9.791 5.556 11.813 1.00 93.06 88 GLY A O 1
ATOM 693 N N . ILE A 1 89 ? -7.721 5.792 10.973 1.00 93.19 89 ILE A N 1
ATOM 694 C CA . ILE A 1 89 ? -8.096 5.622 9.558 1.00 93.19 89 ILE A CA 1
ATOM 695 C C . ILE A 1 89 ? -8.366 4.151 9.210 1.00 93.19 89 ILE A C 1
ATOM 697 O O . ILE A 1 89 ? -9.355 3.827 8.547 1.00 93.19 89 ILE A O 1
ATOM 701 N N . LEU A 1 90 ? -7.467 3.251 9.613 1.00 94.06 90 LEU A N 1
ATOM 702 C CA . LEU A 1 90 ? -7.473 1.846 9.196 1.00 94.06 90 LEU A CA 1
ATOM 703 C C . LEU A 1 90 ? -8.158 0.929 10.214 1.00 94.06 90 LEU A C 1
ATOM 705 O O . LEU A 1 90 ? -8.714 -0.108 9.846 1.00 94.06 90 LEU A O 1
ATOM 709 N N . GLY A 1 91 ? -8.117 1.293 11.492 1.00 92.88 91 GLY A N 1
ATOM 710 C CA . GLY A 1 91 ? -8.468 0.450 12.627 1.00 92.88 91 GLY A CA 1
ATOM 711 C C . GLY A 1 91 ? -7.329 -0.487 13.046 1.00 92.88 91 GLY A C 1
ATOM 712 O O . GLY A 1 91 ? -6.594 -1.024 12.213 1.00 92.88 91 GLY A O 1
ATOM 713 N N . ALA A 1 92 ? -7.257 -0.789 14.347 1.00 90.31 92 ALA A N 1
ATOM 714 C CA . ALA A 1 92 ? -6.199 -1.596 14.974 1.00 90.31 92 ALA A CA 1
ATOM 715 C C . ALA A 1 92 ? -5.866 -2.909 14.233 1.00 90.31 92 ALA A C 1
ATOM 717 O O . ALA A 1 92 ? -4.710 -3.291 14.066 1.00 90.31 92 ALA A O 1
ATOM 718 N N . LYS A 1 93 ? -6.885 -3.613 13.719 1.00 91.38 93 LYS A N 1
ATOM 719 C CA . LYS A 1 93 ? -6.711 -4.908 13.026 1.00 91.38 93 LYS A CA 1
ATOM 720 C C . LYS A 1 93 ? -5.989 -4.797 11.678 1.00 91.38 93 LYS A C 1
ATOM 722 O O . LYS A 1 93 ? -5.474 -5.800 11.178 1.00 91.38 93 LYS A O 1
ATOM 727 N N . LYS A 1 94 ? -6.000 -3.612 11.067 1.00 92.19 94 LYS A N 1
ATOM 728 C CA . LYS A 1 94 ? -5.456 -3.341 9.733 1.00 92.19 94 LYS A CA 1
ATOM 729 C C . LYS A 1 94 ? -4.100 -2.626 9.782 1.00 92.19 94 LYS A C 1
ATOM 731 O O . LYS A 1 94 ? -3.477 -2.480 8.736 1.00 92.19 94 LYS A O 1
ATOM 736 N N . MET A 1 95 ? -3.575 -2.312 10.969 1.00 92.38 95 MET A N 1
ATOM 737 C CA . MET A 1 95 ? -2.251 -1.689 11.137 1.00 92.38 95 MET A CA 1
ATOM 738 C C . MET A 1 95 ? -1.105 -2.505 10.525 1.00 92.38 95 MET A C 1
ATOM 740 O O . MET A 1 95 ? -0.143 -1.944 10.013 1.00 92.38 95 MET A O 1
ATOM 744 N N . LYS A 1 96 ? -1.248 -3.834 10.439 1.00 89.81 96 LYS A N 1
ATOM 745 C CA . LYS A 1 96 ? -0.296 -4.710 9.728 1.00 89.81 96 LYS A CA 1
ATOM 746 C C . LYS A 1 96 ? -0.081 -4.351 8.247 1.00 89.81 96 LYS A C 1
ATOM 748 O O . LYS A 1 96 ? 0.908 -4.782 7.662 1.00 89.81 96 LYS A O 1
ATOM 753 N N . PHE A 1 97 ? -1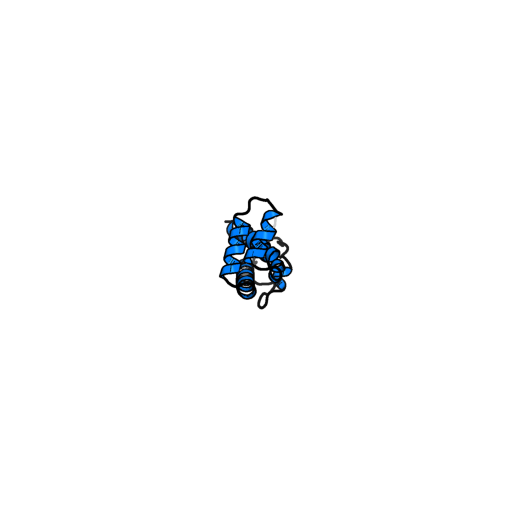.011 -3.619 7.628 1.00 92.06 97 PHE A N 1
ATOM 754 C CA . PHE A 1 97 ? -0.906 -3.181 6.236 1.00 92.06 97 PHE A CA 1
ATOM 755 C C . PHE A 1 97 ? -0.151 -1.855 6.085 1.00 92.06 97 PHE A C 1
ATOM 757 O O . PHE A 1 97 ? 0.285 -1.563 4.978 1.00 92.06 97 PHE A O 1
ATOM 764 N N . VAL A 1 98 ? 0.076 -1.089 7.160 1.00 91.38 98 VAL A N 1
ATOM 765 C CA . VAL A 1 98 ? 0.808 0.194 7.113 1.00 91.38 98 VAL A CA 1
ATOM 766 C C . VAL A 1 98 ? 2.197 0.010 6.509 1.00 91.38 98 VAL A C 1
ATOM 768 O O . VAL A 1 98 ? 2.562 0.719 5.577 1.00 91.38 98 VAL A O 1
ATOM 771 N N . THR A 1 99 ? 2.935 -1.012 6.950 1.00 89.12 99 THR A N 1
ATOM 772 C CA . THR A 1 99 ? 4.252 -1.350 6.388 1.00 89.12 99 THR A CA 1
ATOM 773 C C . THR A 1 99 ? 4.184 -1.636 4.885 1.00 89.12 99 THR A C 1
ATOM 775 O O . THR A 1 99 ? 5.083 -1.256 4.142 1.00 89.12 99 THR A O 1
ATOM 778 N N . LEU A 1 100 ? 3.107 -2.272 4.410 1.00 91.19 100 LEU A N 1
ATOM 779 C CA . LEU A 1 100 ? 2.920 -2.556 2.986 1.00 91.19 100 LEU A CA 1
ATOM 780 C C . LEU A 1 100 ? 2.581 -1.296 2.180 1.00 91.19 100 LEU A C 1
ATOM 782 O O . LEU A 1 100 ? 3.057 -1.174 1.056 1.00 91.19 100 LEU A O 1
ATOM 786 N N . ILE A 1 101 ? 1.820 -0.355 2.749 1.00 93.12 101 ILE A N 1
ATOM 787 C CA . ILE A 1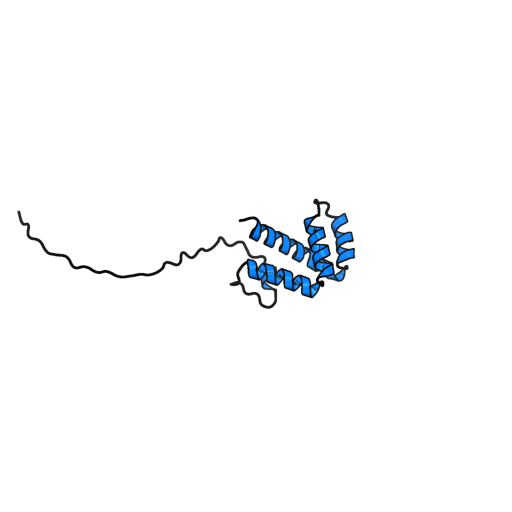 101 ? 1.576 0.958 2.129 1.00 93.12 101 ILE A CA 1
ATOM 788 C C . ILE A 1 101 ? 2.893 1.742 2.036 1.00 93.12 101 ILE A C 1
ATOM 790 O O . ILE A 1 101 ? 3.197 2.306 0.990 1.00 93.12 101 ILE A O 1
ATOM 794 N N . HIS A 1 102 ? 3.722 1.708 3.083 1.00 90.44 102 HIS A N 1
ATOM 795 C CA . HIS A 1 102 ? 5.054 2.317 3.068 1.00 90.44 102 HIS A CA 1
ATOM 796 C C . HIS A 1 102 ? 5.937 1.739 1.960 1.00 90.44 102 HIS A C 1
ATOM 798 O O . HIS A 1 102 ? 6.578 2.475 1.215 1.00 90.44 102 HIS A O 1
ATOM 804 N N . HIS A 1 103 ? 5.955 0.411 1.826 1.00 88.44 103 HIS A N 1
ATOM 805 C CA . HIS A 1 103 ? 6.705 -0.227 0.755 1.00 88.44 103 HIS A CA 1
ATOM 806 C C . HIS A 1 103 ? 6.152 0.115 -0.631 1.00 88.44 103 HIS A C 1
ATOM 808 O O . HIS A 1 103 ? 6.947 0.284 -1.550 1.00 88.44 103 HIS A O 1
ATOM 814 N N . LEU A 1 104 ? 4.826 0.231 -0.789 1.00 92.62 104 LEU A N 1
ATOM 815 C CA . LEU A 1 104 ? 4.216 0.675 -2.043 1.00 92.62 104 LEU A CA 1
ATOM 816 C C . LEU A 1 104 ? 4.756 2.051 -2.445 1.00 92.62 104 LEU A C 1
ATOM 818 O O . LEU A 1 104 ? 5.247 2.184 -3.560 1.00 92.62 104 LEU A O 1
ATOM 822 N N . ILE A 1 105 ? 4.739 3.019 -1.521 1.00 91.38 105 ILE A N 1
ATOM 823 C CA . ILE A 1 105 ? 5.251 4.379 -1.753 1.00 91.38 105 ILE A CA 1
ATOM 824 C C . ILE A 1 105 ? 6.721 4.330 -2.191 1.00 91.38 105 ILE A C 1
ATOM 826 O O . ILE A 1 105 ? 7.069 4.871 -3.232 1.00 91.38 105 ILE A O 1
ATOM 830 N N . VAL A 1 106 ? 7.577 3.598 -1.468 1.00 88.31 106 VAL A N 1
ATOM 831 C CA . VAL A 1 106 ? 9.006 3.478 -1.819 1.00 88.31 106 VAL A CA 1
ATOM 832 C C . VAL A 1 106 ? 9.210 2.832 -3.196 1.00 88.31 106 VAL A C 1
ATOM 834 O O . VAL A 1 106 ? 10.090 3.243 -3.955 1.00 88.31 106 VAL A O 1
ATOM 837 N N . CYS A 1 107 ? 8.423 1.806 -3.535 1.00 88.00 107 CYS A N 1
ATOM 838 C CA . CYS A 1 107 ? 8.501 1.172 -4.847 1.00 88.00 107 CYS A CA 1
ATOM 839 C C . CYS A 1 107 ? 8.047 2.118 -5.968 1.00 88.00 107 CYS A C 1
ATOM 841 O O . CYS A 1 107 ? 8.679 2.135 -7.023 1.00 88.00 107 CYS A O 1
ATOM 843 N N . GLU A 1 108 ? 6.993 2.902 -5.746 1.00 90.69 108 GLU A N 1
ATOM 844 C CA . GLU A 1 108 ? 6.505 3.912 -6.689 1.00 90.69 108 GLU A CA 1
ATOM 845 C C . GLU A 1 108 ? 7.524 5.037 -6.879 1.00 90.69 108 GLU A C 1
ATOM 847 O O . GLU A 1 108 ? 7.879 5.338 -8.017 1.00 90.69 108 GLU A O 1
ATOM 852 N N . ASP A 1 109 ? 8.074 5.584 -5.795 1.00 89.19 109 ASP A N 1
ATOM 853 C CA 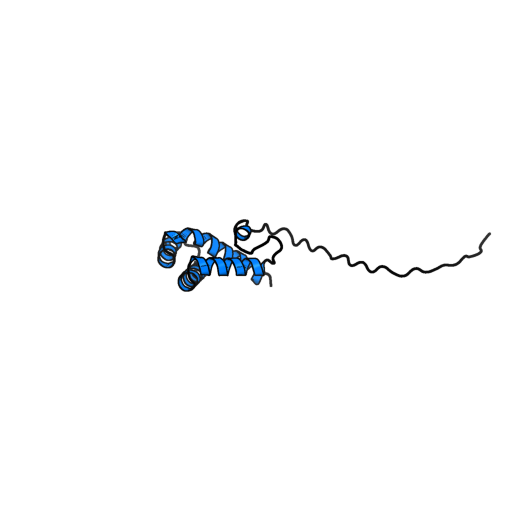. ASP A 1 109 ? 9.107 6.622 -5.840 1.00 89.19 109 ASP A CA 1
ATOM 854 C C . ASP A 1 109 ? 10.346 6.145 -6.601 1.00 89.19 109 ASP A C 1
ATOM 856 O O . ASP A 1 109 ? 10.877 6.860 -7.448 1.00 89.19 109 ASP A O 1
ATOM 860 N N . SER A 1 110 ? 10.791 4.907 -6.367 1.00 87.25 110 SER A N 1
ATOM 861 C CA . SER A 1 110 ? 11.923 4.336 -7.105 1.00 87.25 110 SER A CA 1
ATOM 862 C C . SER A 1 110 ? 11.607 4.067 -8.578 1.00 87.25 110 SER A C 1
ATOM 864 O O . SER A 1 110 ? 12.536 4.040 -9.387 1.00 87.25 110 SER A O 1
ATOM 866 N N . TYR A 1 111 ? 10.350 3.792 -8.926 1.00 87.12 111 TYR A N 1
ATOM 867 C CA . TYR A 1 111 ? 9.944 3.480 -10.295 1.00 87.12 111 TYR A CA 1
ATOM 868 C C . TYR A 1 111 ? 9.732 4.749 -11.128 1.00 87.12 111 TYR A C 1
ATOM 870 O O . TYR A 1 111 ? 10.186 4.813 -12.268 1.00 87.12 111 TYR A O 1
ATOM 878 N N . TYR A 1 112 ? 9.093 5.772 -10.552 1.00 86.31 112 TYR A N 1
ATOM 879 C CA . TYR A 1 112 ? 8.790 7.036 -11.228 1.00 86.31 112 TYR A CA 1
ATOM 880 C C . TYR A 1 112 ? 9.874 8.104 -11.051 1.00 86.31 112 TYR A C 1
ATOM 882 O O . TYR A 1 112 ? 10.032 8.947 -11.927 1.00 86.31 112 TYR A O 1
ATOM 890 N N . GLY A 1 113 ? 10.637 8.078 -9.955 1.00 76.50 113 GLY A N 1
ATOM 891 C CA . GLY A 1 113 ? 11.699 9.051 -9.675 1.00 76.50 113 GLY A CA 1
ATOM 892 C C . GLY A 1 113 ? 12.988 8.834 -10.471 1.00 76.50 113 GLY A C 1
ATOM 893 O O . GLY A 1 113 ? 13.896 9.657 -10.403 1.00 76.50 113 GLY A O 1
ATOM 894 N N . ASN A 1 114 ? 13.082 7.734 -11.222 1.00 57.88 114 ASN A N 1
ATOM 895 C CA . ASN A 1 114 ? 14.250 7.376 -12.026 1.00 57.88 114 ASN A CA 1
ATOM 896 C C . ASN A 1 114 ? 14.098 7.752 -13.516 1.00 57.88 114 ASN A C 1
ATOM 898 O O . ASN A 1 114 ? 14.830 7.220 -14.353 1.00 57.88 114 ASN A O 1
ATOM 902 N N . ASN A 1 115 ? 13.144 8.634 -13.835 1.00 47.72 115 ASN A N 1
ATOM 903 C CA . ASN A 1 115 ? 12.802 9.107 -15.178 1.00 47.72 115 ASN A CA 1
ATOM 904 C C . ASN A 1 115 ? 12.778 10.641 -15.236 1.00 47.72 115 ASN A C 1
ATOM 906 O O . ASN A 1 115 ? 12.885 11.178 -16.360 1.00 47.72 115 ASN A O 1
#

Mean predicted aligned error: 13.55 Å

Nearest PDB structures (foldseek):
  7bxx-assembly2_B  TM=2.819E-01  e=4.602E+00  Clostridium tetani E88

Organism: NCBI:txid141414

pLDDT: mean 75.63, std 18.8, range [41.12, 96.75]

Radius of gyration: 26.38 Å; Cα contacts (8 Å, |Δi|>4): 53; chains: 1; bounding box: 73×33×75 Å

Secondary structure (DSSP, 8-state):
------------------------------GGGGGSTT--TTS-HHHHHHHHHHHHHHHH-HHHHHHHHHHHHH--S-HHHHHHHHHHHH-GGGGGGHHHHHHHHHHHHHHHTT-